Protein AF-A0ABD0QCU0-F1 (afdb_monomer_lite)

Secondary structure (DSSP, 8-state):
-HHHHHHHHHHHT-SSTTTSPPHHHHHHHHHHHHHHHHHHS----------------

Sequence (57 aa):
AVRSLKETMEDCWDQDAEARLTAQCAEERMAELLLIWERNKPVSPTINPMSTALQNE

Radius of gyration: 22.25 Å; chains: 1; bounding box: 45×13×68 Å

Foldseek 3Di:
DVVLVVVLVCLCVDPDPVSHDDPVRSVVSVVVVVVVVVVPPPPDPPPDPDDPPPDDD

Organism: Cirrhinus mrigala (NCBI:txid683832)

pLDDT: mean 84.46, std 18.82, range [38.09, 98.38]

Structure (mmCIF, N/CA/C/O backbone):
data_AF-A0ABD0QCU0-F1
#
_entry.id   AF-A0ABD0QCU0-F1
#
loop_
_atom_site.group_PDB
_atom_site.id
_atom_site.type_symbol
_atom_site.label_atom_id
_atom_site.label_alt_id
_atom_site.label_comp_id
_atom_site.label_asym_id
_atom_site.label_entity_id
_atom_site.label_seq_id
_atom_site.pdbx_PDB_ins_code
_atom_site.Cartn_x
_atom_site.Cartn_y
_atom_site.Cartn_z
_atom_site.occupancy
_atom_site.B_iso_or_equiv
_atom_site.auth_seq_id
_atom_site.auth_comp_id
_atom_site.auth_asym_id
_atom_site.auth_atom_id
_atom_site.pdbx_PDB_model_num
ATOM 1 N N . ALA A 1 1 ? -10.564 0.510 5.383 1.00 89.25 1 ALA A N 1
ATOM 2 C CA . ALA A 1 1 ? -9.429 -0.431 5.425 1.00 89.25 1 ALA A CA 1
ATOM 3 C C . ALA A 1 1 ? -9.383 -1.308 4.175 1.00 89.25 1 ALA A C 1
ATOM 5 O O . ALA A 1 1 ? -8.472 -1.130 3.389 1.00 89.25 1 ALA A O 1
ATOM 6 N N . VAL A 1 2 ? -10.380 -2.170 3.923 1.00 93.62 2 VAL A N 1
ATOM 7 C CA . VAL A 1 2 ? -10.345 -3.129 2.791 1.00 93.62 2 VAL A CA 1
ATOM 8 C C . VAL A 1 2 ? -10.194 -2.468 1.413 1.00 93.62 2 VAL A C 1
ATOM 10 O O . VAL A 1 2 ? -9.369 -2.913 0.626 1.00 93.62 2 VAL A O 1
ATOM 13 N N . ARG A 1 3 ? -10.933 -1.385 1.122 1.00 95.19 3 ARG A N 1
ATOM 14 C CA . ARG A 1 3 ? -10.779 -0.649 -0.149 1.00 95.19 3 ARG A CA 1
ATOM 15 C C . ARG A 1 3 ? -9.351 -0.124 -0.333 1.00 95.19 3 ARG A C 1
ATOM 17 O O . ARG A 1 3 ? -8.731 -0.411 -1.341 1.00 95.19 3 ARG A O 1
ATOM 24 N N . SER A 1 4 ? -8.826 0.555 0.680 1.00 95.56 4 SER A N 1
ATOM 25 C CA . SER A 1 4 ? -7.479 1.133 0.652 1.00 95.56 4 SER A CA 1
ATOM 26 C C . SER A 1 4 ? -6.365 0.082 0.611 1.00 95.56 4 SER A C 1
ATOM 28 O O . SER A 1 4 ? -5.316 0.324 0.022 1.00 95.56 4 SER A O 1
ATOM 30 N N . LEU A 1 5 ? -6.603 -1.103 1.183 1.00 97.12 5 LEU A N 1
ATOM 31 C CA . LEU A 1 5 ? -5.730 -2.259 1.001 1.00 97.12 5 LEU A CA 1
ATOM 32 C C . LEU A 1 5 ? -5.715 -2.710 -0.463 1.00 97.12 5 LEU A C 1
ATOM 34 O O . LEU A 1 5 ? -4.639 -2.889 -1.019 1.00 97.12 5 LEU A O 1
ATOM 38 N N . LYS A 1 6 ? -6.891 -2.846 -1.091 1.00 98.00 6 LYS A N 1
ATOM 39 C CA . LYS A 1 6 ? -7.003 -3.214 -2.509 1.00 98.00 6 LYS A CA 1
ATOM 40 C C . LYS A 1 6 ? -6.263 -2.216 -3.404 1.00 98.00 6 LYS A C 1
ATOM 42 O O . LYS A 1 6 ? -5.453 -2.648 -4.208 1.00 98.00 6 LYS A O 1
ATOM 47 N N . GLU A 1 7 ? -6.482 -0.918 -3.197 1.00 98.12 7 GLU A N 1
ATOM 48 C CA . GLU A 1 7 ? -5.795 0.149 -3.942 1.00 98.12 7 GLU A CA 1
ATOM 49 C C . GLU A 1 7 ? -4.267 0.013 -3.814 1.00 98.12 7 GLU A C 1
ATOM 51 O O . GLU A 1 7 ? -3.565 -0.033 -4.814 1.00 98.12 7 GLU A O 1
ATOM 56 N N . THR A 1 8 ? -3.757 -0.203 -2.595 1.00 98.00 8 THR A N 1
ATOM 57 C CA . THR A 1 8 ? -2.311 -0.398 -2.360 1.00 98.00 8 THR A CA 1
ATOM 58 C C . THR A 1 8 ? -1.770 -1.654 -3.060 1.00 98.00 8 THR A C 1
ATOM 60 O O . THR A 1 8 ? -0.648 -1.651 -3.557 1.00 98.00 8 THR A O 1
ATOM 63 N N . MET A 1 9 ? -2.548 -2.742 -3.121 1.00 98.38 9 MET A N 1
ATOM 64 C CA . MET A 1 9 ? -2.156 -3.956 -3.851 1.00 98.38 9 MET A CA 1
ATOM 65 C C . MET A 1 9 ? -2.124 -3.734 -5.368 1.00 98.38 9 MET A C 1
ATOM 67 O O . MET A 1 9 ? -1.259 -4.296 -6.036 1.00 98.38 9 MET A O 1
ATOM 71 N N . GLU A 1 10 ? -3.055 -2.937 -5.900 1.00 98.38 10 GLU A N 1
ATOM 72 C CA . GLU A 1 10 ? -3.107 -2.569 -7.320 1.00 98.38 10 GLU A CA 1
ATOM 73 C C . GLU A 1 10 ? -1.896 -1.705 -7.697 1.00 98.38 10 GLU A C 1
ATOM 75 O O . GLU A 1 10 ? -1.210 -2.049 -8.655 1.00 98.38 10 GLU A O 1
ATOM 80 N N . ASP A 1 11 ? -1.548 -0.703 -6.882 1.00 98.31 11 ASP A N 1
ATOM 81 C CA . ASP A 1 11 ? -0.361 0.138 -7.101 1.00 98.31 11 ASP A CA 1
ATOM 82 C C . ASP A 1 11 ? 0.953 -0.674 -7.018 1.00 98.31 11 ASP A C 1
ATOM 84 O O . ASP A 1 11 ? 1.919 -0.402 -7.725 1.00 98.31 11 ASP A O 1
ATOM 88 N N . CYS A 1 12 ? 1.025 -1.717 -6.183 1.00 98.31 12 CYS A N 1
ATOM 89 C CA . CYS A 1 12 ? 2.186 -2.622 -6.138 1.00 98.31 12 CYS A CA 1
ATOM 90 C C . CYS A 1 12 ? 2.288 -3.543 -7.368 1.00 98.31 12 CYS A C 1
ATOM 92 O O . CYS A 1 12 ? 3.384 -3.984 -7.724 1.00 98.31 12 CYS A O 1
ATOM 94 N N . TRP A 1 13 ? 1.154 -3.868 -7.991 1.00 98.19 13 TRP A N 1
ATOM 95 C CA . TRP A 1 13 ? 1.051 -4.749 -9.157 1.00 98.19 13 TRP A CA 1
ATOM 96 C C . TRP A 1 13 ? 0.774 -3.959 -10.446 1.00 98.19 13 TRP A C 1
ATOM 98 O O . TRP A 1 13 ? 0.161 -4.464 -11.390 1.00 98.19 13 TRP A O 1
ATOM 108 N N . ASP A 1 14 ? 1.230 -2.710 -10.519 1.00 98.31 14 ASP A N 1
ATOM 109 C CA . ASP A 1 14 ? 1.018 -1.913 -11.720 1.00 98.31 14 ASP A CA 1
ATOM 110 C C . ASP A 1 14 ? 1.722 -2.543 -12.945 1.00 98.31 14 ASP A C 1
ATOM 112 O O . ASP A 1 14 ? 2.783 -3.183 -12.848 1.00 98.31 14 ASP A O 1
ATOM 116 N N . GLN A 1 15 ? 1.100 -2.406 -14.117 1.00 97.44 15 GLN A N 1
ATOM 117 C CA . GLN A 1 15 ? 1.686 -2.846 -15.384 1.00 97.44 15 GLN A CA 1
ATOM 118 C C . GLN A 1 15 ? 2.935 -2.029 -15.718 1.00 97.44 15 GLN A C 1
ATOM 120 O O . GLN A 1 15 ? 3.894 -2.584 -16.259 1.00 97.44 15 GLN A O 1
ATOM 125 N N . ASP A 1 16 ? 2.937 -0.746 -15.360 1.00 97.88 16 ASP A N 1
ATOM 126 C CA . ASP A 1 16 ? 4.104 0.114 -15.454 1.00 97.88 16 ASP A CA 1
ATOM 127 C C . ASP A 1 16 ? 5.006 -0.091 -14.232 1.00 97.88 16 ASP A C 1
ATOM 129 O O . ASP A 1 16 ? 4.648 0.212 -13.096 1.00 97.88 16 ASP A O 1
ATOM 133 N N . ALA A 1 17 ? 6.207 -0.619 -14.470 1.00 96.69 17 ALA A N 1
ATOM 134 C CA . ALA A 1 17 ? 7.165 -0.897 -13.411 1.00 96.69 17 ALA A CA 1
ATOM 135 C C . ALA A 1 17 ? 7.637 0.369 -12.677 1.00 96.69 17 ALA A C 1
ATOM 137 O O . ALA A 1 17 ? 7.950 0.270 -11.493 1.00 96.69 17 ALA A O 1
ATOM 138 N N . GLU A 1 18 ? 7.678 1.528 -13.344 1.00 97.38 18 GLU A N 1
ATOM 139 C CA . GLU A 1 18 ? 8.102 2.789 -12.718 1.00 97.38 18 GLU A CA 1
ATOM 140 C C . GLU A 1 18 ? 6.986 3.428 -11.883 1.00 97.38 18 GLU A C 1
ATOM 142 O O . GLU A 1 18 ? 7.267 4.201 -10.967 1.00 97.38 18 GLU A O 1
ATOM 147 N N . ALA A 1 19 ? 5.726 3.073 -12.158 1.00 97.25 19 ALA A N 1
ATOM 148 C CA . ALA A 1 19 ? 4.575 3.506 -11.372 1.00 97.25 19 ALA A CA 1
ATOM 149 C C . ALA A 1 19 ? 4.360 2.655 -10.110 1.00 97.25 19 ALA A C 1
ATOM 151 O O . ALA A 1 19 ? 3.630 3.072 -9.208 1.00 97.25 19 ALA A O 1
ATOM 152 N N . ARG A 1 20 ? 4.993 1.475 -10.024 1.00 98.31 20 ARG A N 1
ATOM 153 C CA . ARG A 1 20 ? 4.860 0.603 -8.854 1.00 98.31 20 ARG A CA 1
ATOM 154 C C . ARG A 1 20 ? 5.382 1.274 -7.599 1.00 98.31 20 ARG A C 1
ATOM 156 O O . ARG A 1 20 ? 6.423 1.932 -7.597 1.00 98.31 20 ARG A O 1
ATOM 163 N N . LEU A 1 21 ? 4.709 1.000 -6.487 1.00 98.38 21 LEU A N 1
ATOM 164 C CA . LEU A 1 21 ? 5.211 1.416 -5.185 1.00 98.38 21 LEU A CA 1
ATOM 165 C C . LEU A 1 21 ? 6.574 0.785 -4.898 1.00 98.38 21 LEU A C 1
ATOM 167 O O . LEU A 1 21 ? 6.809 -0.407 -5.116 1.00 98.38 21 LEU A O 1
ATOM 171 N N . THR A 1 22 ? 7.461 1.591 -4.324 1.00 98.38 22 THR A N 1
ATOM 172 C CA . THR A 1 22 ? 8.670 1.068 -3.696 1.00 98.38 22 THR A CA 1
ATOM 173 C C . THR A 1 22 ? 8.296 0.269 -2.449 1.00 98.38 22 THR A C 1
ATOM 175 O O . THR A 1 22 ? 7.263 0.512 -1.820 1.00 98.38 22 THR A O 1
ATOM 178 N N . ALA A 1 23 ? 9.164 -0.663 -2.052 1.00 98.06 23 ALA A N 1
ATOM 179 C CA . ALA A 1 23 ? 8.935 -1.488 -0.866 1.00 98.06 23 ALA A CA 1
ATOM 180 C C . ALA A 1 23 ? 8.686 -0.643 0.396 1.00 98.06 23 ALA A C 1
ATOM 182 O O . ALA A 1 23 ? 7.759 -0.925 1.150 1.00 98.06 23 ALA A O 1
ATOM 183 N N . GLN A 1 24 ? 9.463 0.428 0.580 1.00 98.06 24 GLN A N 1
ATOM 184 C CA . GLN A 1 24 ? 9.306 1.333 1.718 1.00 98.06 24 GLN A CA 1
ATOM 185 C C . GLN A 1 24 ? 7.957 2.066 1.681 1.00 98.06 24 GLN A C 1
ATOM 187 O O . GLN A 1 24 ? 7.259 2.101 2.688 1.00 98.06 24 GLN A O 1
ATOM 192 N N . CYS A 1 25 ? 7.540 2.572 0.515 1.00 98.00 25 CYS A N 1
ATOM 193 C CA . CYS A 1 25 ? 6.251 3.252 0.391 1.00 98.00 25 CYS A CA 1
ATOM 194 C C . CYS A 1 25 ? 5.075 2.302 0.682 1.00 98.00 25 CYS A C 1
ATOM 196 O O . CYS A 1 25 ? 4.112 2.677 1.354 1.00 98.00 25 CYS A O 1
ATOM 198 N N . ALA A 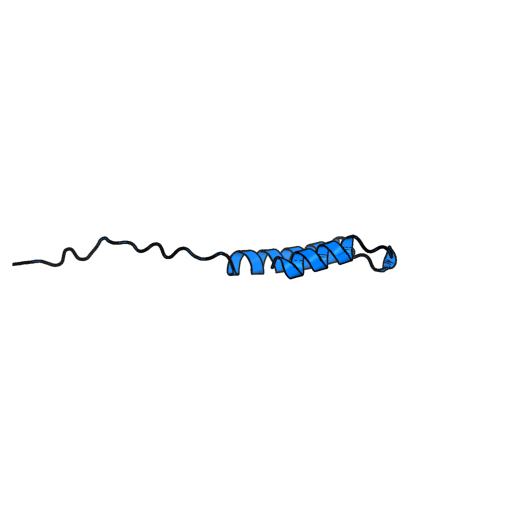1 26 ? 5.158 1.050 0.220 1.00 98.25 26 ALA A N 1
ATOM 199 C CA . ALA A 1 26 ? 4.156 0.034 0.523 1.00 98.25 26 ALA A CA 1
ATOM 200 C C . ALA A 1 26 ? 4.095 -0.283 2.029 1.00 98.25 26 ALA A C 1
ATOM 202 O O . ALA A 1 26 ? 2.999 -0.396 2.578 1.00 98.25 26 ALA A O 1
ATOM 203 N N . GLU A 1 27 ? 5.244 -0.382 2.706 1.00 98.38 27 GLU A N 1
ATOM 204 C CA . GLU A 1 27 ? 5.324 -0.594 4.157 1.00 98.38 27 GLU A CA 1
ATOM 205 C C . GLU A 1 27 ? 4.640 0.536 4.938 1.00 98.38 27 GLU A C 1
ATOM 207 O O . GLU A 1 27 ? 3.807 0.263 5.804 1.00 98.38 27 GLU A O 1
ATOM 212 N N . GLU A 1 28 ? 4.924 1.795 4.594 1.00 98.31 28 GLU A N 1
ATOM 213 C CA . GLU A 1 28 ? 4.330 2.968 5.246 1.00 98.31 28 GLU A CA 1
ATOM 214 C C . GLU A 1 28 ? 2.798 2.941 5.141 1.00 98.31 28 GLU A C 1
ATOM 216 O O . GLU A 1 28 ? 2.092 3.042 6.149 1.00 98.31 28 GLU A O 1
ATOM 221 N N . ARG A 1 29 ? 2.270 2.676 3.938 1.00 97.69 29 ARG A N 1
ATOM 222 C CA . ARG A 1 29 ? 0.819 2.554 3.723 1.00 97.69 29 ARG A CA 1
ATOM 223 C C . ARG A 1 29 ? 0.222 1.368 4.476 1.00 97.69 29 ARG A C 1
ATOM 225 O O . ARG A 1 29 ? -0.870 1.478 5.035 1.00 97.69 29 ARG A O 1
ATOM 232 N N . MET A 1 30 ? 0.912 0.226 4.508 1.00 97.44 30 MET A N 1
ATOM 233 C CA . MET A 1 30 ? 0.468 -0.956 5.253 1.00 97.44 30 MET A CA 1
ATOM 234 C C . MET A 1 30 ? 0.382 -0.668 6.758 1.00 97.44 30 MET A C 1
ATOM 236 O O . MET A 1 30 ? -0.610 -1.0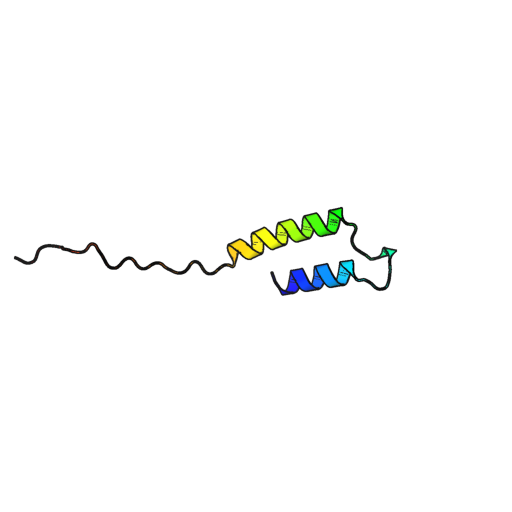42 7.386 1.00 97.44 30 MET A O 1
ATOM 240 N N . ALA A 1 31 ? 1.362 0.037 7.329 1.00 97.44 31 ALA A N 1
ATOM 241 C CA . ALA A 1 31 ? 1.362 0.424 8.737 1.00 97.44 31 ALA A CA 1
ATOM 242 C C . ALA A 1 31 ? 0.159 1.319 9.085 1.00 97.44 31 ALA A C 1
ATOM 244 O O . ALA A 1 31 ? -0.547 1.058 10.063 1.00 97.44 31 ALA A O 1
ATOM 245 N N . GLU A 1 32 ? -0.147 2.316 8.248 1.00 96.62 32 GLU A N 1
ATOM 246 C CA . GLU A 1 32 ? -1.338 3.157 8.417 1.00 96.62 32 GLU A CA 1
ATOM 247 C C . GLU A 1 32 ? -2.639 2.340 8.331 1.00 96.62 32 GLU A C 1
ATOM 249 O O . GLU A 1 32 ? -3.559 2.514 9.139 1.00 96.62 32 GLU A O 1
ATOM 254 N N . LEU A 1 33 ? -2.720 1.398 7.386 1.00 96.12 33 LEU A N 1
ATOM 255 C CA . LEU A 1 33 ? -3.889 0.533 7.222 1.00 96.12 33 LEU A CA 1
ATOM 256 C C . LEU A 1 33 ? -4.132 -0.375 8.428 1.00 96.12 33 LEU A C 1
ATOM 258 O O . LEU A 1 33 ? -5.295 -0.583 8.784 1.00 96.12 33 LEU A O 1
ATOM 262 N N . LEU A 1 34 ? -3.077 -0.888 9.065 1.00 94.69 34 LEU A N 1
ATOM 263 C CA . LEU A 1 34 ? -3.184 -1.718 10.270 1.00 94.69 34 LEU A CA 1
ATOM 264 C C . LEU A 1 34 ? -3.784 -0.935 11.445 1.00 94.69 34 LEU A C 1
ATOM 266 O O . LEU A 1 34 ? -4.672 -1.440 12.131 1.00 94.69 34 LEU A O 1
ATOM 270 N N . LEU A 1 35 ? -3.387 0.326 11.630 1.00 94.06 35 LEU A N 1
ATOM 271 C CA . LEU A 1 35 ? -3.975 1.193 12.659 1.00 94.06 35 LEU A CA 1
ATOM 272 C C . LEU A 1 35 ? -5.470 1.428 12.412 1.00 94.06 35 LEU A C 1
ATOM 274 O O . LEU A 1 35 ? -6.295 1.359 13.329 1.00 9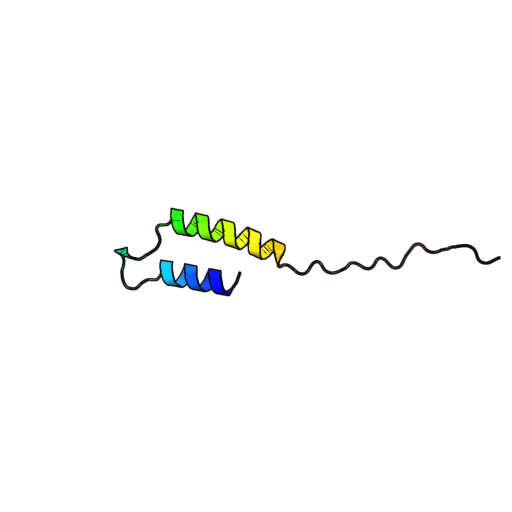4.06 35 LEU A O 1
ATOM 278 N N . ILE A 1 36 ? -5.838 1.675 11.153 1.00 92.00 36 ILE A N 1
ATOM 279 C CA . ILE A 1 36 ? -7.235 1.861 10.753 1.00 92.00 36 ILE A CA 1
ATOM 280 C C . ILE A 1 36 ? -8.025 0.563 10.948 1.00 92.00 36 ILE A C 1
ATOM 282 O O . ILE A 1 36 ? -9.191 0.611 11.344 1.00 92.00 36 ILE A O 1
ATOM 286 N N . TRP A 1 37 ? -7.427 -0.591 10.657 1.00 90.81 37 TRP A N 1
ATOM 287 C CA . TRP A 1 37 ? -8.057 -1.895 10.842 1.00 90.81 37 TRP A CA 1
ATOM 288 C C . TRP A 1 37 ? -8.433 -2.133 12.306 1.00 90.81 37 TRP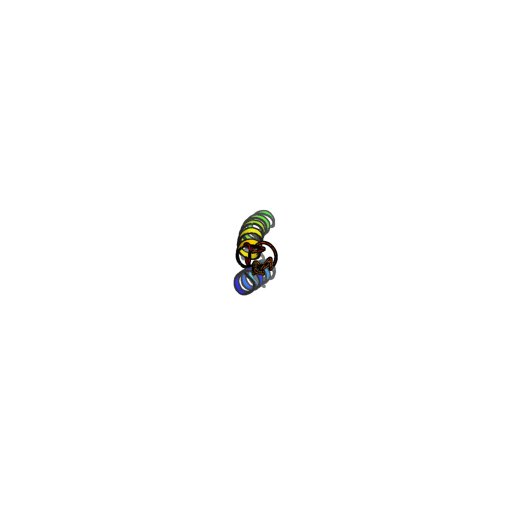 A C 1
ATOM 290 O O . TRP A 1 37 ? -9.601 -2.399 12.591 1.00 90.81 37 TRP A O 1
ATOM 300 N N . GLU A 1 38 ? -7.489 -1.942 13.229 1.00 89.56 38 GLU A N 1
ATOM 301 C CA . GLU A 1 38 ? -7.733 -2.128 14.663 1.00 89.56 38 GLU A CA 1
ATOM 302 C C . GLU A 1 38 ? -8.815 -1.182 15.191 1.00 89.56 38 GLU A C 1
ATOM 304 O O . GLU A 1 38 ? -9.700 -1.606 15.933 1.00 89.56 38 GLU A O 1
ATOM 309 N N . ARG A 1 39 ? -8.833 0.079 14.738 1.00 87.94 39 ARG A N 1
ATOM 310 C CA . ARG A 1 39 ? -9.875 1.040 15.137 1.00 87.94 39 ARG A CA 1
ATOM 311 C C . ARG A 1 39 ? -11.275 0.649 14.659 1.00 87.94 39 ARG A C 1
ATOM 313 O O . ARG A 1 39 ? -12.260 0.993 15.304 1.00 87.94 39 ARG A O 1
ATOM 320 N 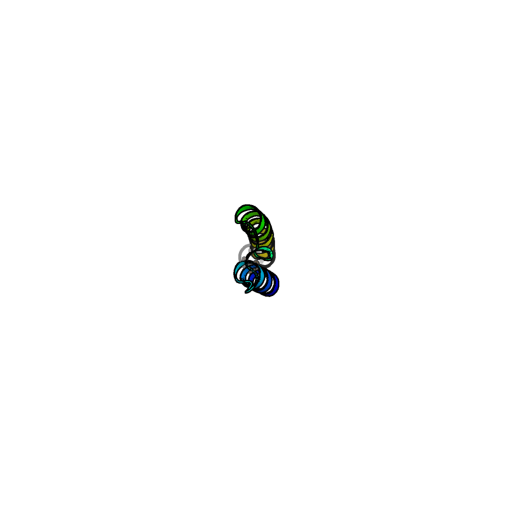N . ASN A 1 40 ? -11.374 -0.011 13.507 1.00 84.12 40 ASN A N 1
ATOM 321 C CA . ASN A 1 40 ? -12.654 -0.434 12.935 1.00 84.12 40 ASN A CA 1
ATOM 322 C C . ASN A 1 40 ? -13.106 -1.811 13.430 1.00 84.12 40 ASN A C 1
ATOM 324 O O . ASN A 1 40 ? -14.196 -2.254 13.061 1.00 84.12 40 ASN A O 1
ATOM 328 N N . LYS A 1 41 ? -12.301 -2.498 14.248 1.00 77.19 41 LYS A N 1
ATOM 329 C CA . LYS A 1 41 ? -12.709 -3.754 14.865 1.00 77.19 41 LYS A CA 1
ATOM 330 C C . LYS A 1 41 ? -13.885 -3.451 15.801 1.00 77.19 41 LYS A C 1
ATOM 332 O O . LYS A 1 41 ? -13.733 -2.624 16.701 1.00 77.19 41 LYS A O 1
ATOM 337 N N . PRO A 1 42 ? -15.065 -4.0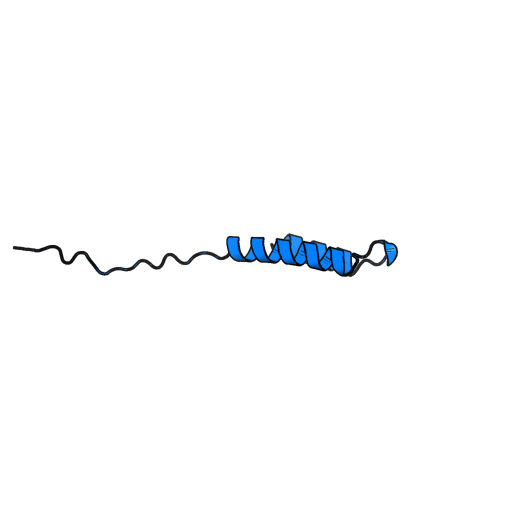63 15.601 1.00 71.06 42 PRO A N 1
ATOM 338 C CA . PRO A 1 42 ? -16.184 -3.832 16.496 1.00 71.06 42 PRO A CA 1
ATOM 339 C C . PRO A 1 42 ? -15.770 -4.302 17.889 1.00 71.06 42 PRO A C 1
ATOM 341 O O . PRO A 1 42 ? -15.525 -5.491 18.102 1.00 71.06 42 PRO A O 1
ATOM 344 N N . VAL A 1 43 ? -15.653 -3.366 18.836 1.00 66.62 43 VAL A N 1
ATOM 345 C CA . VAL A 1 43 ? -15.548 -3.734 20.245 1.00 66.62 43 VAL A CA 1
ATOM 346 C C . VAL A 1 43 ? -16.892 -4.368 20.583 1.00 66.62 43 VAL A C 1
ATOM 348 O O . VAL A 1 43 ? -17.937 -3.719 20.527 1.00 66.62 43 VAL A O 1
ATOM 351 N N . SER A 1 44 ? -16.893 -5.677 20.814 1.00 65.56 44 SER A N 1
ATOM 352 C CA . SER A 1 44 ? -18.095 -6.343 21.293 1.00 65.56 44 SER A CA 1
ATOM 353 C C . SER A 1 44 ? -18.400 -5.735 22.661 1.00 65.56 44 SER A C 1
ATOM 355 O O . SER A 1 44 ? -17.513 -5.760 23.521 1.00 65.56 44 SER A O 1
ATOM 357 N N . PRO A 1 45 ? -19.589 -5.151 22.895 1.00 62.16 45 PRO A N 1
ATOM 358 C CA . PRO A 1 45 ? -19.937 -4.700 24.226 1.00 62.16 45 PRO A CA 1
ATOM 359 C C . PRO A 1 45 ? -20.083 -5.956 25.084 1.00 62.16 45 PRO A C 1
ATOM 361 O O . PRO A 1 45 ? -21.091 -6.656 25.019 1.00 62.16 45 PRO A O 1
ATOM 364 N N . THR A 1 46 ? -19.055 -6.282 25.865 1.00 63.72 46 THR A N 1
ATOM 365 C CA . THR A 1 46 ? -19.194 -7.225 26.973 1.00 63.72 46 THR A CA 1
ATOM 366 C C . THR A 1 46 ? -20.111 -6.557 27.990 1.00 63.72 46 THR A C 1
ATOM 368 O O . THR A 1 46 ? -19.672 -5.806 28.858 1.00 63.72 46 THR A O 1
ATOM 371 N N . ILE A 1 47 ? -21.417 -6.773 27.836 1.00 58.56 47 ILE A N 1
ATOM 372 C CA . ILE A 1 47 ? -22.388 -6.520 28.894 1.00 58.56 47 ILE A CA 1
ATOM 373 C C . ILE A 1 47 ? -22.041 -7.516 30.002 1.00 58.56 47 ILE A C 1
ATOM 375 O O . ILE A 1 47 ? -22.158 -8.720 29.799 1.00 58.56 47 ILE A O 1
ATOM 379 N N . ASN A 1 48 ? -21.578 -7.020 31.150 1.00 53.31 48 ASN A N 1
ATOM 380 C CA . ASN A 1 48 ? -21.453 -7.800 32.379 1.00 53.31 48 ASN A CA 1
ATOM 381 C C . ASN A 1 48 ? -22.801 -7.732 33.125 1.00 53.31 48 ASN A C 1
ATOM 383 O O . ASN A 1 48 ? -23.095 -6.686 33.704 1.00 53.31 48 ASN A O 1
ATOM 387 N N . PRO A 1 49 ? -23.637 -8.788 33.159 1.00 54.47 49 PRO A N 1
ATOM 388 C CA . PRO A 1 49 ? -24.865 -8.794 33.946 1.00 54.47 49 PRO A CA 1
ATOM 389 C C . PRO A 1 49 ? -24.603 -9.350 35.352 1.00 54.47 49 PRO A C 1
ATOM 391 O O . PRO A 1 49 ? -25.147 -10.387 35.709 1.00 54.47 49 PRO A O 1
ATOM 394 N N . MET A 1 50 ? -23.742 -8.734 36.165 1.00 54.16 50 MET A N 1
ATOM 395 C CA . MET A 1 50 ? -23.630 -9.167 37.565 1.00 54.16 50 MET A CA 1
ATOM 396 C C . MET A 1 50 ? -23.001 -8.098 38.453 1.00 54.16 50 MET A C 1
ATOM 398 O O . MET A 1 50 ? -21.792 -8.100 38.650 1.00 54.16 50 MET A O 1
ATOM 402 N N . SER A 1 51 ? -23.823 -7.182 38.973 1.00 52.75 51 SER A N 1
ATOM 403 C CA . SER A 1 51 ? -23.695 -6.589 40.322 1.00 52.75 51 SER A CA 1
ATOM 404 C C . SER A 1 51 ? -24.795 -5.549 40.555 1.00 52.75 51 SER A C 1
ATOM 406 O O . SER A 1 51 ? -24.540 -4.364 40.721 1.00 52.75 51 SER A O 1
ATOM 408 N N . THR A 1 52 ? -26.046 -5.998 40.587 1.00 54.69 52 THR A N 1
ATOM 409 C CA . THR A 1 52 ? -27.100 -5.318 41.353 1.00 54.69 52 THR A CA 1
ATOM 410 C C . THR A 1 52 ? -27.793 -6.366 42.212 1.00 54.69 52 THR A C 1
ATOM 412 O O . THR A 1 52 ? -28.976 -6.643 42.057 1.00 54.69 52 THR A O 1
ATOM 415 N N . ALA A 1 53 ? -27.028 -6.988 43.111 1.00 51.09 53 ALA A N 1
ATOM 416 C CA . ALA A 1 53 ? -27.585 -7.560 44.331 1.00 51.09 53 ALA A CA 1
ATOM 417 C C . ALA A 1 53 ? -27.786 -6.403 45.326 1.00 51.09 53 ALA A C 1
ATOM 419 O O . ALA A 1 53 ? -27.053 -6.266 46.300 1.00 51.09 53 ALA A O 1
ATOM 420 N N . LEU A 1 54 ? -28.730 -5.510 45.019 1.00 52.12 54 LEU A N 1
ATOM 421 C CA . LEU A 1 54 ? -29.252 -4.543 45.977 1.00 52.12 54 LEU A CA 1
ATOM 422 C C . LEU A 1 54 ? -30.490 -5.182 46.605 1.00 52.12 54 LEU A C 1
ATOM 424 O O . LEU A 1 54 ? -31.548 -5.239 45.994 1.00 52.12 54 LEU A O 1
ATOM 428 N N . GLN A 1 55 ? -30.263 -5.753 47.788 1.00 52.94 55 GLN A N 1
ATOM 429 C CA . GLN A 1 55 ? -31.096 -5.589 48.979 1.00 52.94 55 GLN A CA 1
ATOM 430 C C . GLN A 1 55 ? -32.606 -5.466 48.712 1.00 52.94 55 GLN A C 1
ATOM 432 O O . GLN A 1 55 ? -33.132 -4.363 48.591 1.00 52.94 55 GLN A O 1
ATOM 437 N N . ASN A 1 56 ? -33.297 -6.605 48.715 1.00 38.09 56 ASN A N 1
ATOM 438 C CA . ASN A 1 56 ? -34.715 -6.655 49.048 1.00 38.09 56 ASN A CA 1
ATOM 439 C C . ASN A 1 56 ? -34.837 -7.167 50.490 1.00 38.09 56 ASN A C 1
ATOM 441 O O . ASN A 1 56 ? -34.497 -8.316 50.753 1.00 38.09 56 ASN A O 1
ATOM 445 N N . GLU A 1 57 ? -35.226 -6.223 51.352 1.00 41.72 57 GLU A N 1
ATOM 446 C CA . GLU A 1 57 ? -36.036 -6.316 52.586 1.00 41.72 57 GLU A CA 1
ATOM 447 C C . GLU A 1 57 ? -35.820 -7.493 53.552 1.00 41.72 57 GLU A C 1
ATOM 449 O O . GLU A 1 57 ? -36.193 -8.642 53.230 1.00 41.72 57 GLU A O 1
#